Protein AF-F0X084-F1 (afdb_monomer_lite)

Foldseek 3Di:
DDAPPVDPDVVVVVVCVPPPDPDDGDDPPCCCQQPLCNLCVVVQLVVQLVVVLVVQLVVLVVVVVVVCVVDVDDPVPVSNVVSNDDDPVRSVVSSVVSNVRRDPVSSVVSNVRSCPDPPVNVVVVVVVVVVVVVD

Secondary structure (DSSP, 8-state):
-----S---HHHHHHTTSTT-PPPPPPTT-HHHH-TIIIIIHHHHHHHHHHHHHHHHHHHHHHHHHHHTTS--S-HHHHHHHHH---HHHHHHHHHHHHHTS-HHHHHHHHHHTTSS-HHHHHHHHHHHHHHTT-

Organism: NCBI:txid890382

InterPro domains:
  IPR004875 DDE superfamily endonuclease domain [PF03184] (16-111)

pLDDT: mean 81.58, std 15.77, range [34.12, 98.19]

Structure (mmCIF, N/CA/C/O backbone):
data_AF-F0X084-F1
#
_entry.id   AF-F0X084-F1
#
loop_
_atom_site.group_PDB
_atom_site.id
_atom_site.type_symbol
_atom_site.label_atom_id
_atom_site.label_alt_id
_atom_site.label_comp_id
_atom_site.label_asym_id
_atom_site.label_entity_id
_atom_site.label_seq_id
_atom_site.pdbx_PDB_ins_code
_atom_site.Cartn_x
_atom_site.Cartn_y
_atom_site.Cartn_z
_atom_site.occupancy
_atom_site.B_iso_or_equiv
_atom_site.auth_seq_id
_atom_site.auth_comp_id
_atom_site.auth_asym_id
_atom_site.auth_atom_id
_atom_site.pdbx_PDB_model_num
ATOM 1 N N . MET A 1 1 ? 34.713 -1.736 4.339 1.00 36.69 1 MET A N 1
ATOM 2 C CA . MET A 1 1 ? 33.520 -1.371 3.546 1.00 36.69 1 MET A CA 1
ATOM 3 C C . MET A 1 1 ? 32.312 -2.003 4.215 1.00 36.69 1 MET A C 1
ATOM 5 O O . MET A 1 1 ? 32.142 -3.211 4.134 1.00 36.69 1 MET A O 1
ATOM 9 N N . SER A 1 2 ? 31.582 -1.210 5.000 1.00 34.12 2 SER A N 1
ATOM 10 C CA . SER A 1 2 ? 30.441 -1.674 5.794 1.00 34.12 2 SER A CA 1
ATOM 11 C C . SER A 1 2 ? 29.237 -1.880 4.874 1.00 34.12 2 SER A C 1
ATOM 13 O O . SER A 1 2 ? 28.856 -0.965 4.147 1.00 34.12 2 SER A O 1
ATOM 15 N N . CYS A 1 3 ? 28.694 -3.095 4.854 1.00 41.59 3 CYS A N 1
ATOM 16 C CA . CYS A 1 3 ? 27.500 -3.433 4.092 1.00 41.59 3 CYS A CA 1
ATOM 17 C C . CYS A 1 3 ? 26.277 -2.802 4.760 1.00 41.59 3 CYS A C 1
ATOM 19 O O . CYS A 1 3 ? 25.921 -3.179 5.873 1.00 41.59 3 CYS A O 1
ATOM 21 N N . CYS A 1 4 ? 25.574 -1.917 4.056 1.00 39.91 4 CYS A N 1
ATOM 22 C CA . CYS A 1 4 ? 24.200 -1.559 4.398 1.00 39.91 4 CYS A CA 1
ATOM 23 C C . CYS A 1 4 ? 23.250 -2.686 3.959 1.00 39.91 4 CYS A C 1
ATOM 25 O O . CYS A 1 4 ? 22.431 -2.519 3.066 1.00 39.91 4 CYS A O 1
ATOM 27 N N . CYS A 1 5 ? 23.369 -3.857 4.582 1.00 45.59 5 CYS A N 1
ATOM 28 C CA . CYS A 1 5 ? 22.199 -4.687 4.832 1.00 45.59 5 CYS A CA 1
ATOM 29 C C . CYS A 1 5 ? 21.765 -4.316 6.245 1.00 45.59 5 CYS A C 1
ATOM 31 O O . CYS A 1 5 ? 22.533 -4.512 7.183 1.00 45.59 5 CYS A O 1
ATOM 33 N N . TRP A 1 6 ? 20.552 -3.798 6.423 1.00 39.62 6 TRP A N 1
ATOM 34 C CA . TRP A 1 6 ? 19.964 -3.512 7.741 1.00 39.62 6 TRP A CA 1
ATOM 35 C C . TRP A 1 6 ? 19.712 -4.770 8.591 1.00 39.62 6 TRP A C 1
ATOM 37 O O . TRP A 1 6 ? 18.910 -4.771 9.516 1.00 39.62 6 TRP A O 1
ATOM 47 N N . THR A 1 7 ? 20.413 -5.861 8.305 1.00 45.78 7 THR A N 1
ATOM 48 C CA . THR A 1 7 ? 20.391 -7.078 9.088 1.00 45.78 7 THR A CA 1
ATOM 49 C C . THR A 1 7 ? 21.827 -7.527 9.304 1.00 45.78 7 THR A C 1
ATOM 51 O O . THR A 1 7 ? 22.457 -8.096 8.416 1.00 45.78 7 THR A O 1
ATOM 54 N N . THR A 1 8 ? 22.320 -7.368 10.527 1.00 46.91 8 THR A N 1
ATOM 55 C CA . THR A 1 8 ? 23.464 -8.121 11.067 1.00 46.91 8 THR A CA 1
ATOM 56 C C . THR A 1 8 ? 23.169 -9.626 11.188 1.00 46.91 8 THR A C 1
ATOM 58 O O . THR A 1 8 ? 23.980 -10.369 11.731 1.00 46.91 8 THR A O 1
ATOM 61 N N . SER A 1 9 ? 22.018 -10.093 10.681 1.00 57.09 9 SER A N 1
ATOM 62 C CA . SER A 1 9 ? 21.578 -11.484 10.727 1.00 57.09 9 SER A CA 1
ATOM 63 C C . SER A 1 9 ? 22.445 -12.368 9.820 1.00 57.09 9 SER A C 1
ATOM 65 O O . SER A 1 9 ? 22.393 -12.226 8.592 1.00 57.09 9 SER A O 1
ATOM 67 N N . PRO A 1 10 ? 23.188 -13.338 10.386 1.00 61.81 10 PRO A N 1
ATOM 68 C CA . PRO A 1 10 ? 23.987 -14.293 9.617 1.00 61.81 10 PRO A CA 1
ATOM 69 C C . PRO A 1 10 ? 23.151 -15.094 8.608 1.00 61.81 10 PRO A C 1
ATOM 71 O O . PRO A 1 10 ? 23.662 -15.526 7.577 1.00 61.81 10 PRO A O 1
ATOM 74 N N . LEU A 1 11 ? 21.850 -15.258 8.874 1.00 56.34 11 LEU A N 1
ATOM 75 C CA . LEU A 1 11 ? 20.926 -16.028 8.042 1.00 56.34 11 LEU A CA 1
ATOM 76 C C . LEU A 1 11 ? 20.684 -15.386 6.668 1.00 56.34 11 LEU A C 1
ATOM 78 O O . LEU A 1 11 ? 20.621 -16.095 5.666 1.00 56.34 11 LEU A O 1
ATOM 82 N N . ILE A 1 12 ? 20.618 -14.053 6.589 1.00 58.53 12 ILE A N 1
ATOM 83 C CA . ILE A 1 12 ? 20.441 -13.341 5.311 1.00 58.53 12 ILE A CA 1
ATOM 84 C C . ILE A 1 12 ? 21.732 -13.388 4.484 1.00 58.53 12 ILE A C 1
ATOM 86 O O . ILE A 1 12 ? 21.688 -13.604 3.274 1.00 58.53 12 ILE A O 1
ATOM 90 N N . ALA A 1 13 ? 22.895 -13.306 5.138 1.00 57.44 13 ALA A N 1
ATOM 91 C CA . ALA A 1 13 ? 24.187 -13.493 4.477 1.00 57.44 13 ALA A CA 1
ATOM 92 C C . ALA A 1 13 ? 24.368 -14.919 3.912 1.00 57.44 13 ALA A C 1
ATOM 94 O O . ALA A 1 13 ? 24.993 -15.091 2.863 1.00 57.44 13 ALA A O 1
ATOM 95 N N . LEU A 1 14 ? 23.805 -15.936 4.577 1.00 59.84 14 LEU A N 1
ATOM 96 C CA . LEU A 1 14 ? 23.766 -17.319 4.089 1.00 59.84 14 LEU A CA 1
ATOM 97 C C . LEU A 1 14 ? 22.819 -17.496 2.891 1.00 59.84 14 LEU A C 1
ATOM 99 O O . LEU A 1 14 ? 23.180 -18.196 1.945 1.00 59.84 14 LEU A O 1
ATOM 103 N N . LEU A 1 15 ? 21.658 -16.832 2.881 1.00 58.28 15 LEU A N 1
ATOM 104 C CA . LEU A 1 15 ? 20.718 -16.869 1.750 1.00 58.28 15 LEU A CA 1
ATOM 105 C C . LEU A 1 15 ? 21.322 -16.275 0.469 1.00 58.28 15 LEU A C 1
ATOM 107 O O . LEU A 1 15 ? 21.176 -16.868 -0.599 1.00 58.28 15 LEU A O 1
ATOM 111 N N . CYS A 1 16 ? 22.096 -15.189 0.573 1.00 58.00 16 CYS A N 1
ATOM 112 C CA . CYS A 1 16 ? 22.840 -14.625 -0.564 1.00 58.00 16 CYS A CA 1
ATOM 113 C C . CYS A 1 16 ? 23.924 -15.563 -1.133 1.00 58.00 16 CYS A C 1
ATOM 115 O O . CYS A 1 16 ? 24.443 -15.312 -2.217 1.00 58.00 16 CYS A O 1
ATOM 117 N N . ARG A 1 17 ? 24.290 -16.634 -0.414 1.00 58.03 17 ARG A N 1
ATOM 118 C CA . ARG A 1 17 ? 25.311 -17.619 -0.813 1.00 58.03 17 ARG A CA 1
ATOM 119 C C . ARG A 1 17 ? 24.734 -18.860 -1.502 1.00 58.03 17 ARG A C 1
ATOM 121 O O . ARG A 1 17 ? 25.508 -19.716 -1.936 1.00 58.03 17 ARG A O 1
ATOM 128 N N . SER A 1 18 ? 23.409 -18.979 -1.601 1.00 58.19 18 SER A N 1
ATOM 129 C CA . SER A 1 18 ? 22.755 -20.070 -2.328 1.00 58.19 18 SER A CA 1
ATOM 130 C C . SER A 1 18 ? 22.921 -19.873 -3.841 1.00 58.19 18 SER A C 1
ATOM 132 O O . SER A 1 18 ? 22.655 -18.794 -4.362 1.00 58.19 18 SER A O 1
ATOM 134 N N . ARG A 1 19 ? 23.383 -20.904 -4.565 1.00 59.72 19 ARG A N 1
ATOM 135 C CA . ARG A 1 19 ? 23.890 -20.804 -5.956 1.00 59.72 19 ARG A CA 1
ATOM 136 C C . ARG A 1 19 ? 22.867 -20.386 -7.023 1.00 59.72 19 ARG A C 1
ATOM 138 O O . ARG A 1 19 ? 23.265 -20.182 -8.166 1.00 59.72 19 ARG A O 1
ATOM 145 N N . THR A 1 20 ? 21.586 -20.262 -6.690 1.00 67.56 20 THR A N 1
ATOM 146 C CA . THR A 1 20 ? 20.521 -20.083 -7.690 1.00 67.56 20 THR A CA 1
ATOM 147 C C . THR A 1 20 ? 20.061 -18.630 -7.852 1.00 67.56 20 THR A C 1
ATOM 149 O O . THR A 1 20 ? 19.608 -18.269 -8.935 1.00 67.56 20 THR A O 1
ATOM 152 N N . LEU A 1 21 ? 20.202 -17.771 -6.831 1.00 65.25 21 LEU A N 1
ATOM 153 C CA . LEU A 1 21 ? 19.805 -16.357 -6.905 1.00 65.25 21 LEU A CA 1
ATOM 154 C C . LEU A 1 21 ? 21.017 -15.425 -6.812 1.00 65.25 21 LEU A C 1
ATOM 156 O O . LEU A 1 21 ? 21.807 -15.498 -5.875 1.00 65.25 21 LEU A O 1
ATOM 160 N N . ARG A 1 22 ? 21.129 -14.496 -7.768 1.00 71.75 22 ARG A N 1
ATOM 161 C CA . ARG A 1 22 ? 22.080 -13.381 -7.694 1.00 71.75 22 ARG A CA 1
ATOM 162 C C . ARG A 1 22 ? 21.471 -12.252 -6.867 1.00 71.75 22 ARG A C 1
ATOM 164 O O . ARG A 1 22 ? 20.463 -11.678 -7.264 1.00 71.75 22 ARG A O 1
ATOM 171 N N . CYS A 1 23 ? 22.099 -11.927 -5.741 1.00 69.69 23 CYS A N 1
ATOM 172 C CA . CYS A 1 23 ? 21.759 -10.757 -4.940 1.00 69.69 23 CYS A CA 1
ATOM 173 C C . CYS A 1 23 ? 22.731 -9.618 -5.265 1.00 69.69 23 CYS A C 1
ATOM 175 O O . CYS A 1 23 ? 23.934 -9.757 -5.053 1.00 69.69 23 CYS A O 1
ATOM 177 N N . ASN A 1 24 ? 22.208 -8.490 -5.746 1.00 75.38 24 ASN A N 1
ATOM 178 C CA . ASN A 1 24 ? 22.991 -7.277 -5.972 1.00 75.38 24 ASN A CA 1
ATOM 179 C C . ASN A 1 24 ? 22.747 -6.300 -4.820 1.00 75.38 24 ASN A C 1
ATOM 181 O O . ASN A 1 24 ? 21.624 -5.845 -4.610 1.00 75.38 24 ASN A O 1
ATOM 185 N N . CYS A 1 25 ? 23.795 -5.979 -4.066 1.00 78.19 25 CYS A N 1
ATOM 186 C CA . CYS A 1 25 ? 23.709 -4.990 -2.997 1.00 78.19 25 CYS A CA 1
ATOM 187 C C . CYS A 1 25 ? 23.722 -3.574 -3.586 1.00 78.19 25 CYS A C 1
ATOM 189 O O . CYS A 1 25 ? 24.572 -3.255 -4.416 1.00 78.19 25 CYS A O 1
ATOM 191 N N . CYS A 1 26 ? 22.819 -2.710 -3.120 1.00 78.56 26 CYS A N 1
ATOM 192 C CA . CYS A 1 26 ? 22.873 -1.287 -3.447 1.00 78.56 26 CYS A CA 1
ATOM 193 C C . CYS A 1 26 ? 24.037 -0.616 -2.691 1.00 78.56 26 CYS A C 1
ATOM 195 O O . CYS A 1 26 ? 24.305 -0.977 -1.538 1.00 78.56 26 CYS A O 1
ATOM 197 N N . PRO A 1 27 ? 24.718 0.374 -3.292 1.00 84.56 27 PRO A N 1
ATOM 198 C CA . PRO A 1 27 ? 25.631 1.243 -2.560 1.00 84.56 27 PRO A CA 1
ATOM 199 C C . PRO A 1 27 ? 24.934 1.926 -1.366 1.00 84.56 27 PRO A C 1
ATOM 201 O O . PRO A 1 27 ? 23.716 2.140 -1.391 1.00 84.56 27 PRO A O 1
ATOM 204 N N . PRO A 1 28 ? 25.675 2.310 -0.315 1.00 82.12 28 PRO A N 1
ATOM 205 C CA . PRO A 1 28 ? 25.094 3.017 0.825 1.00 82.12 28 PRO A CA 1
ATOM 206 C C . PRO A 1 28 ? 24.364 4.293 0.377 1.00 82.12 28 PRO A C 1
ATOM 208 O O . PRO A 1 28 ? 24.828 4.990 -0.522 1.00 82.12 28 PRO A O 1
ATOM 211 N N . ASN A 1 29 ? 23.232 4.601 1.019 1.00 84.12 29 ASN A N 1
ATOM 212 C CA . ASN A 1 29 ? 22.405 5.794 0.771 1.00 84.12 29 ASN A CA 1
ATOM 213 C C . ASN A 1 29 ? 21.827 5.930 -0.653 1.00 84.12 29 ASN A C 1
ATOM 215 O O . ASN A 1 29 ? 21.409 7.017 -1.036 1.00 84.12 29 ASN A O 1
ATOM 219 N N . THR A 1 30 ? 21.773 4.847 -1.434 1.00 86.12 30 THR A N 1
ATOM 220 C CA . THR A 1 30 ? 21.189 4.859 -2.794 1.00 86.12 30 THR A CA 1
ATOM 221 C C . THR A 1 30 ? 19.852 4.130 -2.896 1.00 86.12 30 THR A C 1
ATOM 223 O O . THR A 1 30 ? 19.253 4.088 -3.966 1.00 86.12 30 THR A O 1
ATOM 226 N N . THR A 1 31 ? 19.368 3.574 -1.784 1.00 84.12 31 THR A N 1
ATOM 227 C CA . THR A 1 31 ? 18.164 2.741 -1.703 1.00 84.12 31 THR A CA 1
ATOM 228 C C . THR A 1 31 ? 16.947 3.414 -2.339 1.00 84.12 31 THR A C 1
ATOM 230 O O . THR A 1 31 ? 16.357 2.849 -3.250 1.00 84.12 31 THR A O 1
ATOM 233 N N . SER A 1 32 ? 16.656 4.662 -1.963 1.00 83.06 32 SER A N 1
ATOM 234 C CA . SER A 1 32 ? 15.512 5.419 -2.488 1.00 83.06 32 SER A CA 1
ATOM 235 C C . SER A 1 32 ? 15.570 5.688 -3.993 1.00 83.06 32 SER A C 1
ATOM 237 O O . SER A 1 32 ? 14.537 5.928 -4.607 1.00 83.06 32 SER A O 1
ATOM 239 N N . PHE A 1 33 ? 16.765 5.665 -4.586 1.00 85.00 33 PHE A N 1
ATOM 240 C CA . PHE A 1 33 ? 16.970 5.903 -6.012 1.00 85.00 33 PHE A CA 1
ATOM 241 C C . PHE A 1 33 ? 16.974 4.600 -6.820 1.00 85.00 33 PHE A C 1
ATOM 243 O O . PHE A 1 33 ? 16.417 4.541 -7.912 1.00 85.00 33 PHE A O 1
ATOM 250 N N . LEU A 1 34 ? 17.609 3.550 -6.291 1.00 88.50 34 LEU A N 1
ATOM 251 C CA . LEU A 1 34 ? 17.810 2.295 -7.014 1.00 88.50 34 LEU A CA 1
ATOM 252 C C . LEU A 1 34 ? 16.725 1.255 -6.743 1.00 88.50 34 LEU A C 1
ATOM 254 O O . LEU A 1 34 ? 16.515 0.390 -7.586 1.00 88.50 34 LEU A O 1
ATOM 258 N N . GLN A 1 35 ? 16.031 1.285 -5.603 1.00 90.00 35 GLN A N 1
ATOM 259 C CA . GLN A 1 35 ? 15.039 0.261 -5.283 1.00 90.00 35 GLN A CA 1
ATOM 260 C C . GLN A 1 35 ? 13.672 0.596 -5.894 1.00 90.00 35 GLN A C 1
ATOM 262 O O . GLN A 1 35 ? 13.046 1.577 -5.496 1.00 90.00 35 GLN A O 1
ATOM 267 N N . PRO A 1 36 ? 13.131 -0.252 -6.793 1.00 91.50 36 PRO A N 1
ATOM 268 C CA . PRO A 1 36 ? 11.802 -0.042 -7.379 1.00 91.50 36 PRO A CA 1
ATOM 269 C C . PRO A 1 36 ? 10.699 0.021 -6.322 1.00 91.50 36 PRO A C 1
ATOM 271 O O . PRO A 1 36 ? 9.678 0.679 -6.505 1.00 91.50 36 PRO A O 1
ATOM 274 N N . GLN A 1 37 ? 10.917 -0.661 -5.194 1.00 93.50 37 GLN A N 1
ATOM 275 C CA . GLN A 1 37 ? 9.998 -0.661 -4.069 1.00 93.50 37 GLN A CA 1
ATOM 276 C C . GLN A 1 37 ? 9.818 0.753 -3.474 1.00 93.50 37 GLN A C 1
ATOM 278 O O . GLN A 1 37 ? 8.685 1.151 -3.188 1.00 93.50 37 GLN A O 1
ATOM 283 N N . ASP A 1 38 ? 10.906 1.522 -3.369 1.00 93.56 38 ASP A N 1
ATOM 284 C CA . ASP A 1 38 ? 10.901 2.915 -2.906 1.00 93.56 38 ASP A CA 1
ATOM 285 C C . ASP A 1 38 ? 10.539 3.916 -4.016 1.00 93.56 38 ASP A C 1
ATOM 287 O O . ASP A 1 38 ? 10.078 5.015 -3.722 1.00 93.56 38 ASP A O 1
ATOM 291 N N . ALA A 1 39 ? 10.647 3.526 -5.290 1.00 92.25 39 ALA A N 1
ATOM 292 C CA . ALA A 1 39 ? 10.317 4.362 -6.451 1.00 92.25 39 ALA A CA 1
ATOM 293 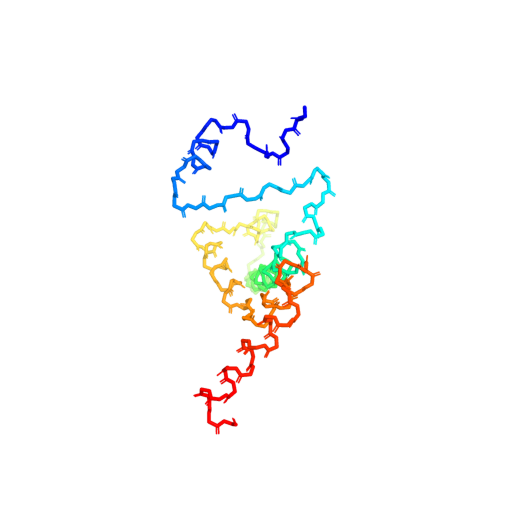C C . ALA A 1 39 ? 8.802 4.546 -6.708 1.00 92.25 39 ALA A C 1
ATOM 295 O O . ALA A 1 39 ? 8.411 5.022 -7.774 1.00 92.25 39 ALA A O 1
ATOM 296 N N . GLY A 1 40 ? 7.938 4.155 -5.764 1.00 93.12 40 GLY A N 1
ATOM 297 C CA . GLY A 1 40 ? 6.492 4.411 -5.822 1.00 93.12 40 GLY A CA 1
ATOM 298 C C . GLY A 1 40 ? 5.597 3.228 -5.446 1.00 93.12 40 GLY A C 1
ATOM 299 O O . GLY A 1 40 ? 4.437 3.442 -5.093 1.00 93.12 40 GLY A O 1
ATOM 300 N N . ILE A 1 41 ? 6.114 1.993 -5.429 1.00 95.81 41 ILE A N 1
ATOM 301 C CA . ILE A 1 41 ? 5.324 0.802 -5.059 1.00 95.81 41 ILE A CA 1
ATOM 302 C C . ILE A 1 41 ? 4.850 0.896 -3.600 1.00 95.81 41 ILE A C 1
ATOM 304 O O . ILE A 1 41 ? 3.651 0.778 -3.336 1.00 95.81 41 ILE A O 1
ATOM 308 N N . ILE A 1 42 ? 5.760 1.175 -2.652 1.00 95.94 42 ILE A N 1
ATOM 309 C CA . ILE A 1 42 ? 5.398 1.378 -1.235 1.00 95.94 42 ILE A CA 1
ATOM 310 C C . ILE A 1 42 ? 4.409 2.532 -1.085 1.00 95.94 42 ILE A C 1
ATOM 312 O O . ILE A 1 42 ? 3.475 2.438 -0.291 1.00 95.94 42 ILE A O 1
ATOM 316 N N . GLN A 1 43 ? 4.608 3.624 -1.825 1.00 95.75 43 GLN A N 1
ATOM 317 C CA . GLN A 1 43 ? 3.734 4.790 -1.751 1.00 95.75 43 GLN A CA 1
ATOM 318 C C . GLN A 1 43 ? 2.310 4.448 -2.208 1.00 95.75 43 GLN A C 1
ATOM 320 O O . GLN A 1 43 ? 1.356 4.782 -1.506 1.00 95.75 43 GLN A O 1
ATOM 325 N N . SER A 1 44 ? 2.167 3.754 -3.342 1.00 96.75 44 SER A N 1
ATOM 326 C CA . SER A 1 44 ? 0.872 3.310 -3.873 1.00 96.75 44 SER A CA 1
ATOM 327 C C . SER A 1 44 ? 0.140 2.423 -2.867 1.00 96.75 44 SER A C 1
ATOM 329 O O . SER A 1 44 ? -1.019 2.675 -2.538 1.00 96.75 44 SER A O 1
ATOM 331 N N . PHE A 1 45 ? 0.846 1.434 -2.315 1.00 97.88 45 PHE A N 1
ATOM 332 C CA . PHE A 1 45 ? 0.319 0.542 -1.287 1.00 97.88 45 PHE A CA 1
ATOM 333 C C . PHE A 1 45 ? -0.141 1.310 -0.036 1.00 97.88 45 PHE A C 1
ATOM 335 O O . PHE A 1 45 ? -1.287 1.179 0.397 1.00 97.88 45 PHE A O 1
ATOM 342 N N . LYS A 1 46 ? 0.732 2.157 0.532 1.00 96.62 46 LYS A N 1
ATOM 343 C CA . LYS A 1 46 ? 0.433 2.933 1.747 1.00 96.62 46 LYS A CA 1
ATOM 344 C C . LYS A 1 46 ? -0.735 3.891 1.540 1.00 96.62 46 LYS A C 1
ATOM 346 O O . LYS A 1 46 ? -1.548 4.045 2.443 1.00 96.62 46 LYS A O 1
ATOM 351 N N . SER A 1 47 ? -0.850 4.501 0.360 1.00 97.50 47 SER A N 1
ATOM 352 C CA . SER A 1 47 ? -1.958 5.406 0.042 1.00 97.50 47 SER A CA 1
ATOM 353 C C . SER A 1 47 ? -3.310 4.698 0.142 1.00 97.50 47 SER A C 1
ATOM 355 O O . SER A 1 47 ? -4.211 5.187 0.824 1.00 97.50 47 SER A O 1
ATOM 357 N N . LYS A 1 48 ? -3.446 3.515 -0.470 1.00 97.69 48 LYS A N 1
ATOM 358 C CA . LYS A 1 48 ? -4.685 2.735 -0.385 1.00 97.69 48 LYS A CA 1
ATOM 359 C C . LYS A 1 48 ? -4.949 2.229 1.035 1.00 97.69 48 LYS A C 1
ATOM 361 O O . LYS A 1 48 ? -6.094 2.270 1.485 1.00 97.69 48 LYS A O 1
ATOM 366 N N . LEU A 1 49 ? -3.912 1.799 1.751 1.00 97.50 49 LEU A N 1
ATOM 367 C CA . LEU A 1 49 ? -4.041 1.343 3.135 1.00 97.50 49 LEU A CA 1
ATOM 368 C C . LEU A 1 49 ? -4.560 2.456 4.063 1.00 97.50 49 LEU A C 1
ATOM 370 O O . LEU A 1 49 ? -5.494 2.224 4.831 1.00 97.50 49 LEU A O 1
ATOM 374 N N . GLU A 1 50 ? -4.031 3.676 3.945 1.00 96.88 50 GLU A N 1
ATOM 375 C CA . GLU A 1 50 ? -4.531 4.826 4.711 1.00 96.88 50 GLU A C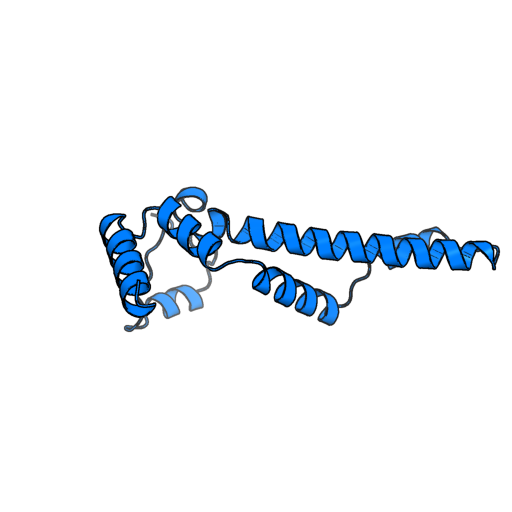A 1
ATOM 376 C C . GLU A 1 50 ? -5.978 5.173 4.341 1.00 96.88 50 GLU A C 1
ATOM 378 O O . GLU A 1 50 ? -6.794 5.404 5.229 1.00 96.88 50 GLU A O 1
ATOM 383 N N . GLN A 1 51 ? -6.359 5.110 3.059 1.00 97.50 51 GLN A N 1
ATOM 384 C CA . GLN A 1 51 ? -7.759 5.311 2.659 1.00 97.50 51 GLN A CA 1
ATOM 385 C C . GLN A 1 51 ? -8.710 4.293 3.307 1.00 97.50 51 GLN A C 1
ATOM 387 O O . GLN A 1 51 ? -9.815 4.656 3.718 1.00 97.50 51 GLN A O 1
ATOM 392 N N . LEU A 1 52 ? -8.311 3.018 3.387 1.00 97.06 52 LEU A N 1
ATOM 393 C CA . LEU A 1 52 ? -9.104 1.969 4.037 1.00 97.06 52 LEU A CA 1
ATOM 394 C C . LEU A 1 52 ? -9.268 2.239 5.529 1.00 97.06 52 LEU A C 1
ATOM 396 O O . LEU A 1 52 ? -10.389 2.214 6.042 1.00 97.06 52 LEU A O 1
ATOM 400 N N . LYS A 1 53 ? -8.166 2.582 6.195 1.00 95.62 53 LYS A N 1
ATOM 401 C CA . LYS A 1 53 ? -8.150 2.941 7.610 1.00 95.62 53 LYS A CA 1
ATOM 402 C C . LYS A 1 53 ? -9.030 4.158 7.901 1.00 95.62 53 LYS A C 1
ATOM 404 O O . LYS A 1 53 ? -9.860 4.098 8.804 1.00 95.62 53 LYS A O 1
ATOM 409 N N . THR A 1 54 ? -8.904 5.239 7.130 1.00 96.12 54 THR A N 1
ATOM 410 C CA . THR A 1 54 ? -9.729 6.443 7.301 1.00 96.12 54 THR A CA 1
ATOM 411 C C . THR A 1 54 ? -11.209 6.131 7.111 1.00 96.12 54 THR A C 1
ATOM 413 O O . THR A 1 54 ? -12.018 6.520 7.950 1.00 96.12 54 THR A O 1
ATOM 416 N N . ARG A 1 55 ? -11.576 5.384 6.060 1.00 96.38 55 ARG A N 1
ATOM 417 C CA . ARG A 1 55 ? -12.974 4.992 5.817 1.00 96.38 55 ARG A CA 1
ATOM 418 C C . ARG A 1 55 ? -13.545 4.188 6.984 1.00 96.38 55 ARG A C 1
ATOM 420 O O . ARG A 1 55 ? -14.677 4.426 7.390 1.00 96.38 55 ARG A O 1
ATOM 427 N N . TYR A 1 56 ? -12.758 3.267 7.530 1.00 95.44 56 TYR A N 1
ATOM 428 C CA . TYR A 1 56 ? -13.153 2.465 8.681 1.00 95.44 56 TYR A CA 1
ATOM 429 C C . TYR A 1 56 ? -13.386 3.304 9.942 1.00 95.44 56 TYR A C 1
ATOM 431 O O . TYR A 1 56 ? -14.421 3.153 10.588 1.00 95.44 56 TYR A O 1
ATOM 439 N N . ILE A 1 57 ? -12.456 4.208 10.270 1.00 94.19 57 ILE A N 1
ATOM 440 C CA . ILE A 1 57 ? -12.570 5.087 11.444 1.00 94.19 57 ILE A CA 1
ATOM 441 C C . ILE A 1 57 ? -13.806 5.982 11.323 1.00 94.19 57 ILE A C 1
ATOM 443 O O . ILE A 1 57 ? -14.582 6.075 12.269 1.00 94.19 57 ILE A O 1
ATOM 447 N N . VAL A 1 58 ? -14.021 6.593 10.152 1.00 94.88 58 VAL A N 1
ATOM 448 C CA . VAL A 1 58 ? -15.203 7.429 9.888 1.00 94.88 58 VAL A CA 1
ATOM 449 C C . VAL A 1 58 ? -16.493 6.615 10.011 1.00 94.88 58 VAL A C 1
ATOM 451 O O . VAL A 1 58 ? -17.444 7.078 10.632 1.00 94.88 58 VAL A O 1
ATOM 454 N N . GLY A 1 59 ? -16.521 5.387 9.480 1.00 93.75 59 GLY A N 1
ATOM 455 C CA . GLY A 1 59 ? -17.671 4.490 9.611 1.00 93.75 59 GLY A CA 1
ATOM 456 C C . GLY A 1 59 ? -18.008 4.184 11.072 1.00 93.75 59 GLY A C 1
ATOM 457 O O . GLY A 1 59 ? -19.140 4.394 11.497 1.00 93.75 59 GLY A O 1
ATOM 458 N N . LYS A 1 60 ? -17.008 3.789 11.868 1.00 92.00 60 LYS A N 1
ATOM 459 C CA . LYS A 1 60 ? -17.196 3.557 13.306 1.00 92.00 60 LYS A CA 1
ATOM 460 C C . LYS A 1 60 ? -17.627 4.809 14.064 1.00 92.00 60 LYS A C 1
ATOM 462 O O . LYS A 1 60 ? -18.431 4.715 14.984 1.00 92.00 60 LYS A O 1
ATOM 467 N N . PHE A 1 61 ? -17.083 5.969 13.706 1.00 90.62 61 PHE A N 1
ATOM 468 C CA . PHE A 1 61 ? -17.455 7.229 14.338 1.00 90.62 61 PHE A CA 1
ATOM 469 C C . PHE A 1 61 ? -18.931 7.563 14.098 1.00 90.62 61 PHE A C 1
ATOM 471 O O . PHE A 1 61 ? -19.629 7.913 15.045 1.00 90.62 61 PHE A O 1
ATOM 478 N N . ASN A 1 62 ? -19.428 7.369 12.873 1.00 90.75 62 ASN A N 1
ATOM 479 C CA . ASN A 1 62 ? -20.850 7.542 12.567 1.00 90.75 62 ASN A CA 1
ATOM 480 C C . ASN A 1 62 ? -21.727 6.583 13.393 1.00 90.75 62 ASN A C 1
ATOM 482 O O . ASN A 1 62 ? -22.680 7.029 14.021 1.00 90.75 62 ASN A O 1
ATOM 486 N N . GLU A 1 63 ? -21.351 5.301 13.496 1.00 88.12 63 GLU A N 1
ATOM 487 C CA . GLU A 1 63 ? -22.077 4.328 14.332 1.00 88.12 63 GLU A CA 1
ATOM 488 C C . GLU A 1 63 ? -22.121 4.718 15.821 1.00 88.12 63 GLU A C 1
ATOM 490 O O . GLU A 1 63 ? -23.082 4.392 16.521 1.00 88.12 63 GLU A O 1
ATOM 495 N N . LEU A 1 64 ? -21.073 5.370 16.337 1.00 86.44 64 LEU A N 1
ATOM 496 C CA . LEU A 1 64 ? -21.058 5.879 17.710 1.00 86.44 64 LEU A CA 1
ATOM 497 C C . LEU A 1 64 ? -21.994 7.077 17.880 1.00 86.44 64 LEU A C 1
ATOM 499 O O . LEU A 1 64 ? -22.705 7.135 18.882 1.00 86.44 64 LEU A O 1
ATOM 503 N N . LEU A 1 65 ? -22.006 8.009 16.922 1.00 85.19 65 LEU A N 1
ATOM 504 C CA . LEU A 1 65 ? -22.907 9.163 16.950 1.00 85.19 65 LEU A CA 1
ATOM 505 C C . LEU A 1 65 ? -24.376 8.730 16.946 1.00 85.19 65 LEU A C 1
ATOM 507 O O . LEU A 1 65 ? -25.152 9.234 17.757 1.00 85.19 65 LEU A O 1
ATOM 511 N N . ASP A 1 66 ? -24.729 7.756 16.104 1.00 85.25 66 ASP A N 1
ATOM 512 C CA . ASP A 1 66 ? -26.090 7.219 16.026 1.00 85.25 66 ASP A CA 1
ATOM 513 C C . ASP A 1 66 ? -26.536 6.618 17.372 1.00 85.25 66 ASP A C 1
ATOM 515 O O . ASP A 1 66 ? -27.645 6.866 17.836 1.00 85.25 66 ASP A O 1
ATOM 519 N N . LYS A 1 67 ? -25.644 5.892 18.062 1.00 81.31 67 LYS A N 1
ATOM 520 C CA . LYS A 1 67 ? -25.924 5.295 19.383 1.00 81.31 67 LYS A CA 1
ATOM 521 C C . LYS A 1 67 ? -25.972 6.323 20.515 1.00 81.31 67 LYS A C 1
ATOM 523 O O . LYS A 1 67 ? -26.754 6.173 21.451 1.00 81.31 67 LYS A O 1
ATOM 528 N N . ALA A 1 68 ? -25.128 7.353 20.462 1.00 76.50 68 ALA A N 1
ATOM 529 C CA . ALA A 1 68 ? -25.083 8.409 21.474 1.00 76.50 68 ALA A CA 1
ATOM 530 C C . ALA A 1 68 ? -26.330 9.309 21.442 1.00 76.50 68 ALA A C 1
ATOM 532 O O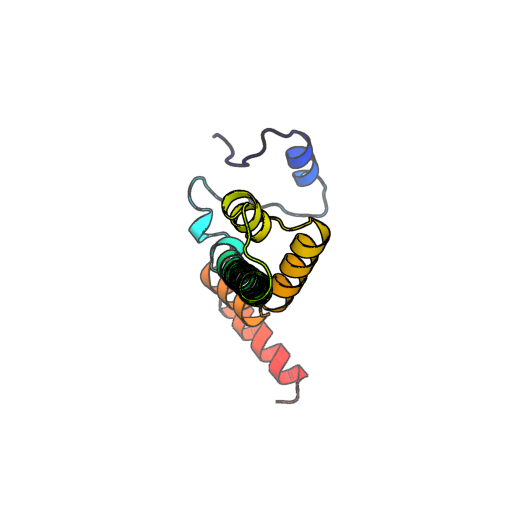 . ALA A 1 68 ? -26.704 9.865 22.472 1.00 76.50 68 ALA A O 1
ATOM 533 N N . ALA A 1 69 ? -26.994 9.426 20.288 1.00 70.06 69 ALA A N 1
ATOM 534 C CA . ALA A 1 69 ? -28.279 10.111 20.177 1.00 70.06 69 ALA A CA 1
ATOM 535 C C . ALA A 1 69 ? -29.412 9.390 20.940 1.00 70.06 69 ALA A C 1
ATOM 537 O O . ALA A 1 69 ? -30.374 10.039 21.347 1.00 70.06 69 ALA A O 1
ATOM 538 N N . GLU A 1 70 ? -29.295 8.075 21.167 1.00 66.12 70 GLU A N 1
ATOM 539 C CA . GLU A 1 70 ? -30.308 7.264 21.860 1.00 66.12 70 GLU A CA 1
ATOM 540 C C . GLU A 1 70 ? -30.041 7.089 23.364 1.00 66.12 70 GLU A C 1
ATOM 542 O O . GLU A 1 70 ? -30.979 6.943 24.148 1.00 66.12 70 GLU A O 1
ATOM 547 N N . VAL A 1 71 ? -28.774 7.104 23.791 1.00 62.03 71 VAL A N 1
ATOM 548 C CA . VAL A 1 71 ? -28.372 6.829 25.179 1.00 62.03 71 VAL A CA 1
ATOM 549 C C . VAL A 1 71 ? -27.369 7.889 25.626 1.00 62.03 71 VAL A C 1
ATOM 551 O O . VAL A 1 71 ? -26.264 7.956 25.094 1.00 62.03 71 VAL A O 1
ATOM 554 N N . GLY A 1 72 ? -27.736 8.711 26.618 1.00 60.44 72 GLY A N 1
ATOM 555 C CA . GLY A 1 72 ? -26.826 9.677 27.245 1.00 60.44 72 GLY A CA 1
ATOM 556 C C . GLY A 1 72 ? -25.591 8.957 27.788 1.00 60.44 72 GLY A C 1
ATOM 557 O O . GLY A 1 72 ? -25.697 8.176 28.730 1.00 60.44 72 GLY A O 1
ATOM 558 N N . ASN A 1 73 ? -24.444 9.139 27.131 1.00 64.25 73 ASN A N 1
ATOM 559 C CA . ASN A 1 73 ? -23.323 8.212 27.249 1.00 64.25 73 ASN A CA 1
ATOM 560 C C . ASN A 1 73 ? -22.177 8.793 28.089 1.00 64.25 73 ASN A C 1
ATOM 562 O O . ASN A 1 73 ? -21.594 9.814 27.731 1.00 64.25 73 ASN A O 1
ATOM 566 N N . GLU A 1 74 ? -21.836 8.121 29.189 1.00 61.94 74 GLU A N 1
ATOM 567 C CA . GLU A 1 74 ? -20.916 8.622 30.223 1.00 61.94 74 GLU A CA 1
ATOM 568 C C . GLU A 1 74 ? -19.442 8.228 30.011 1.00 61.94 74 GLU A C 1
ATOM 570 O O . GLU A 1 74 ? -18.622 8.430 30.901 1.00 61.94 74 GLU A O 1
ATOM 575 N N . ASN A 1 75 ? -19.056 7.683 28.849 1.00 73.69 75 ASN A N 1
ATOM 576 C CA . ASN A 1 75 ? -17.677 7.210 28.656 1.00 73.69 75 ASN A CA 1
ATOM 577 C C . ASN A 1 75 ? -17.101 7.486 27.255 1.00 73.69 75 ASN A C 1
ATOM 579 O O . ASN A 1 75 ? -16.745 6.582 26.496 1.00 73.69 75 ASN A O 1
ATOM 583 N N . VAL A 1 76 ? -17.037 8.774 26.909 1.00 74.94 76 VAL A N 1
ATOM 584 C CA . VAL A 1 76 ? -16.600 9.281 25.597 1.00 74.94 76 VAL A CA 1
ATOM 585 C C . VAL A 1 76 ? -15.141 8.920 25.283 1.00 74.94 76 VAL A C 1
ATOM 587 O O . VAL A 1 76 ? -14.835 8.550 24.151 1.00 74.94 76 VAL A O 1
ATOM 590 N N . GLU A 1 77 ? -14.239 8.963 26.267 1.00 77.50 77 GLU A N 1
ATOM 591 C CA . GLU A 1 77 ? -12.808 8.695 26.047 1.00 77.50 77 GLU A CA 1
ATOM 592 C C . GLU A 1 77 ? -12.543 7.249 25.603 1.00 77.50 77 GLU A C 1
ATOM 594 O O . GLU A 1 77 ? -11.879 7.025 24.590 1.00 77.50 77 GLU A O 1
ATOM 599 N N . THR A 1 78 ? -13.132 6.262 26.288 1.00 79.81 78 THR A N 1
ATOM 600 C CA . THR A 1 78 ? -12.992 4.840 25.922 1.00 79.81 78 THR A CA 1
ATOM 601 C C . THR A 1 78 ? -13.563 4.549 24.531 1.00 79.81 78 THR A C 1
ATOM 603 O O . THR A 1 78 ? -13.042 3.713 23.790 1.00 79.81 78 THR A O 1
ATOM 606 N N . GLN A 1 79 ? -14.624 5.255 24.136 1.00 79.31 79 GLN A N 1
ATOM 607 C CA . GLN A 1 79 ? -15.214 5.105 22.807 1.00 79.31 79 GLN A CA 1
ATOM 608 C C . GLN A 1 79 ? -14.316 5.667 21.710 1.00 79.31 79 GLN A C 1
ATOM 610 O O . GLN A 1 79 ? -14.152 5.011 20.681 1.00 79.31 79 GLN A O 1
ATOM 615 N N . ILE A 1 80 ? -13.689 6.823 21.943 1.00 81.81 80 ILE A N 1
ATOM 616 C CA . ILE A 1 80 ? -12.720 7.412 21.012 1.00 81.81 80 ILE A CA 1
ATOM 617 C C . ILE A 1 80 ? -11.524 6.473 20.818 1.00 81.81 80 ILE A C 1
ATOM 619 O O . ILE A 1 80 ? -11.102 6.254 19.684 1.00 81.81 80 ILE A O 1
ATOM 623 N N . GLU A 1 81 ? -11.006 5.865 21.886 1.00 85.00 81 GLU A N 1
ATOM 624 C CA . GLU A 1 81 ? -9.891 4.914 21.784 1.00 85.00 81 GLU A CA 1
ATOM 625 C C . GLU A 1 81 ? -10.269 3.669 20.956 1.00 85.00 81 GLU A C 1
ATOM 627 O O . GLU A 1 81 ? -9.503 3.221 20.095 1.00 85.00 81 GLU A O 1
ATOM 632 N N . SER A 1 82 ? -11.505 3.177 21.112 1.00 85.94 82 SER A N 1
ATOM 633 C CA . SER A 1 82 ? -12.025 2.016 20.372 1.00 85.94 82 SER A CA 1
ATOM 634 C C . SER A 1 82 ? -12.130 2.215 18.848 1.00 85.94 82 SER A C 1
ATOM 636 O O . SER A 1 82 ? -12.184 1.235 18.090 1.00 85.94 82 SER A O 1
ATOM 638 N N . LEU A 1 83 ? -12.140 3.471 18.375 1.00 87.62 83 LEU A N 1
ATOM 639 C CA . LEU A 1 83 ? -12.150 3.809 16.946 1.00 87.62 83 LEU A CA 1
ATOM 640 C C . LEU A 1 83 ? -10.862 3.374 16.250 1.00 87.62 83 LEU A C 1
ATOM 642 O O . LEU A 1 83 ? -10.892 2.940 15.097 1.00 87.62 83 LEU A O 1
ATOM 646 N N . TYR A 1 84 ? -9.739 3.468 16.962 1.00 88.06 84 TYR A N 1
ATOM 647 C CA . TYR A 1 84 ? -8.414 3.141 16.442 1.00 88.06 84 TYR A CA 1
ATOM 648 C C . TYR A 1 84 ? -8.040 1.677 16.662 1.00 88.06 84 TYR A C 1
ATOM 650 O O . TYR A 1 84 ? -7.057 1.200 16.092 1.00 88.06 84 TYR A O 1
ATOM 658 N N . THR A 1 85 ? -8.829 0.938 17.445 1.00 90.69 85 THR A N 1
ATOM 659 C CA . THR A 1 85 ? -8.622 -0.494 17.640 1.00 90.69 85 THR A CA 1
ATOM 660 C C . THR A 1 85 ? -9.012 -1.266 16.376 1.00 90.69 85 THR A C 1
ATOM 662 O O . THR A 1 85 ? -10.180 -1.315 15.962 1.00 90.69 85 THR A O 1
ATOM 665 N N . VAL A 1 86 ? -8.006 -1.888 15.764 1.00 92.31 86 VAL A N 1
ATOM 666 C CA . VAL A 1 86 ? -8.123 -2.751 14.586 1.00 92.31 86 VAL A CA 1
ATOM 667 C C . VAL A 1 86 ? -7.495 -4.097 14.927 1.00 92.31 86 VAL A C 1
ATOM 669 O O . VAL A 1 86 ? -6.371 -4.151 15.424 1.00 92.31 86 VAL A O 1
ATOM 672 N N . ASP A 1 87 ? -8.220 -5.183 14.681 1.00 94.00 87 ASP A N 1
ATOM 673 C CA . ASP A 1 87 ? -7.700 -6.534 14.855 1.00 94.00 87 ASP A CA 1
ATOM 674 C C . ASP A 1 87 ? -6.711 -6.910 13.734 1.00 94.00 87 ASP A C 1
ATOM 676 O O . ASP A 1 87 ? -6.742 -6.372 12.624 1.00 94.00 87 ASP A O 1
ATOM 680 N N . VAL A 1 88 ? -5.818 -7.859 14.023 1.00 96.56 88 VAL A N 1
ATOM 681 C CA . VAL A 1 88 ? -4.763 -8.274 13.083 1.00 96.56 88 VAL A CA 1
ATOM 682 C C . VAL A 1 88 ? -5.343 -8.864 11.793 1.00 96.56 88 VAL A C 1
ATOM 684 O O . VAL A 1 88 ? -4.784 -8.628 10.724 1.00 96.56 88 VAL A O 1
ATOM 687 N N . LEU A 1 89 ? -6.467 -9.586 11.861 1.00 97.25 89 LEU A N 1
ATOM 688 C CA . LEU A 1 89 ? -7.100 -10.173 10.678 1.00 97.25 89 LEU A CA 1
ATOM 689 C C . LEU A 1 89 ? -7.583 -9.075 9.721 1.00 97.25 89 LEU A C 1
ATOM 691 O O . LEU A 1 89 ? -7.288 -9.128 8.528 1.00 97.25 89 LEU A O 1
ATOM 695 N N . ARG A 1 90 ? -8.247 -8.039 10.237 1.00 95.75 90 ARG A N 1
ATOM 696 C CA . ARG A 1 90 ? -8.661 -6.873 9.451 1.00 95.75 90 ARG A CA 1
ATOM 697 C C . ARG A 1 90 ? -7.470 -6.118 8.868 1.00 95.75 90 ARG A C 1
ATOM 699 O O . ARG A 1 90 ? -7.508 -5.742 7.700 1.00 95.75 90 ARG A O 1
ATOM 706 N N . ALA A 1 91 ? -6.394 -5.945 9.635 1.00 96.50 91 ALA A N 1
ATOM 707 C CA . ALA A 1 91 ? -5.169 -5.331 9.124 1.00 96.50 91 ALA A CA 1
ATOM 708 C C . ALA A 1 91 ? -4.555 -6.138 7.960 1.00 96.50 91 ALA A C 1
ATOM 710 O O . ALA A 1 91 ? -4.129 -5.553 6.964 1.00 96.50 91 ALA A O 1
ATOM 711 N N . MET A 1 92 ? -4.555 -7.474 8.046 1.00 98.06 92 MET A N 1
ATOM 712 C CA . MET A 1 92 ? -4.098 -8.355 6.962 1.00 98.06 92 MET A CA 1
ATOM 713 C C . MET A 1 92 ? -4.989 -8.255 5.720 1.00 98.06 92 MET A C 1
ATOM 715 O O . MET A 1 92 ? -4.471 -8.165 4.610 1.00 98.06 92 MET A O 1
ATOM 719 N N . GLN A 1 93 ? -6.311 -8.210 5.896 1.00 98.00 93 GLN A N 1
ATOM 720 C CA . GLN A 1 93 ? -7.258 -8.019 4.794 1.00 98.00 93 GLN A CA 1
ATOM 721 C C . GLN A 1 93 ? -7.041 -6.675 4.088 1.00 98.00 93 GLN A C 1
ATOM 723 O O . GLN A 1 93 ? -7.022 -6.622 2.862 1.00 98.00 93 GLN A O 1
ATOM 728 N N . TRP A 1 94 ? -6.807 -5.593 4.838 1.00 97.94 94 TRP A N 1
ATOM 729 C CA . TRP A 1 94 ? -6.475 -4.295 4.245 1.00 97.94 94 TRP A CA 1
ATOM 730 C C . TRP A 1 94 ? -5.143 -4.308 3.511 1.00 97.94 94 TRP A C 1
ATOM 732 O O . TRP A 1 94 ? -5.031 -3.674 2.468 1.00 97.94 94 TRP A O 1
ATOM 742 N N . ALA A 1 95 ? -4.137 -5.013 4.029 1.00 97.88 95 ALA A N 1
ATOM 743 C CA . ALA A 1 95 ? -2.872 -5.176 3.326 1.00 97.88 95 ALA A CA 1
ATOM 744 C C . ALA A 1 95 ? -3.070 -5.937 2.007 1.00 97.88 95 ALA A C 1
ATOM 746 O O . ALA A 1 95 ? -2.530 -5.526 0.983 1.00 97.88 95 ALA A O 1
ATOM 747 N N . GLN A 1 96 ? -3.882 -6.996 2.002 1.00 98.19 96 GLN A N 1
ATOM 748 C CA . GLN A 1 96 ? -4.229 -7.707 0.775 1.00 98.19 96 GLN A CA 1
ATOM 749 C C . GLN A 1 96 ? -4.939 -6.782 -0.225 1.00 98.19 96 GLN A C 1
ATOM 751 O O . GLN A 1 96 ? -4.471 -6.640 -1.353 1.00 98.19 96 GLN A O 1
ATOM 756 N N . GLU A 1 97 ? -6.006 -6.097 0.194 1.00 97.75 97 GLU A N 1
ATOM 757 C CA . GLU A 1 97 ? -6.751 -5.186 -0.685 1.00 97.75 97 GLU A CA 1
ATOM 758 C C . GLU A 1 97 ? -5.856 -4.044 -1.195 1.00 97.75 97 GLU A C 1
ATOM 760 O O . GLU A 1 97 ? -5.896 -3.678 -2.369 1.00 97.75 97 GLU A O 1
ATOM 765 N N . ALA A 1 98 ? -5.004 -3.482 -0.334 1.00 97.75 98 ALA A N 1
ATOM 766 C CA . ALA A 1 98 ? -4.066 -2.439 -0.724 1.00 97.75 98 ALA A CA 1
ATOM 767 C C . ALA A 1 98 ? -3.071 -2.929 -1.779 1.00 97.75 98 ALA A C 1
ATOM 769 O O . ALA A 1 98 ? -2.798 -2.209 -2.741 1.00 97.75 98 ALA A O 1
ATOM 770 N N . TRP A 1 99 ? -2.567 -4.155 -1.639 1.00 97.62 99 TRP A N 1
ATOM 771 C CA . TRP A 1 99 ? -1.679 -4.762 -2.623 1.00 97.62 99 TRP A CA 1
ATOM 772 C C . TRP A 1 99 ? -2.366 -4.984 -3.973 1.00 97.62 99 TRP A C 1
ATOM 774 O O . TRP A 1 99 ? -1.781 -4.665 -5.003 1.00 97.62 99 TRP A O 1
ATOM 784 N N . GLU A 1 100 ? -3.619 -5.439 -3.980 1.00 96.75 100 GLU A N 1
ATOM 785 C CA . GLU A 1 100 ? -4.398 -5.645 -5.211 1.00 96.75 100 GLU A CA 1
ATOM 786 C C . GLU A 1 100 ? -4.620 -4.344 -6.005 1.00 96.75 100 GLU A C 1
ATOM 788 O O . GLU A 1 100 ? -4.775 -4.381 -7.225 1.00 96.75 100 GLU A O 1
ATOM 793 N N . THR A 1 101 ? -4.570 -3.176 -5.351 1.00 94.25 101 THR A N 1
ATOM 794 C CA . THR A 1 101 ? -4.627 -1.879 -6.054 1.00 94.25 101 THR A CA 1
ATOM 795 C C . THR A 1 101 ? -3.306 -1.431 -6.672 1.00 94.25 101 THR A C 1
ATOM 797 O O . THR A 1 101 ? -3.301 -0.518 -7.502 1.00 94.25 101 THR A O 1
ATOM 800 N N . VAL A 1 102 ? -2.179 -2.042 -6.295 1.00 95.69 102 VAL A N 1
ATOM 801 C CA . VAL A 1 102 ? -0.887 -1.748 -6.917 1.00 95.69 102 VAL A CA 1
ATOM 802 C C . VAL A 1 102 ? -0.882 -2.367 -8.310 1.00 95.69 102 VAL A C 1
ATOM 804 O O . VAL A 1 102 ? -0.732 -3.573 -8.488 1.00 95.69 102 VAL A O 1
ATOM 807 N N . THR A 1 103 ? -1.056 -1.522 -9.320 1.00 93.38 103 THR A N 1
ATOM 808 C CA . THR A 1 103 ? -1.166 -1.985 -10.703 1.00 93.38 103 THR A CA 1
ATOM 809 C C . THR A 1 103 ? 0.171 -2.492 -11.247 1.00 93.38 103 THR A C 1
ATOM 811 O O . THR A 1 103 ? 1.250 -2.024 -10.869 1.00 93.38 103 THR A O 1
ATOM 814 N N . SER A 1 104 ? 0.108 -3.414 -12.209 1.00 91.88 104 SER A N 1
ATOM 815 C CA . SER A 1 104 ? 1.294 -3.886 -12.932 1.00 91.88 104 SER A CA 1
ATOM 816 C C . SER A 1 104 ? 2.022 -2.751 -13.661 1.00 91.88 104 SER A C 1
ATOM 818 O O . SER A 1 104 ? 3.248 -2.781 -13.756 1.00 91.88 104 SER A O 1
ATOM 820 N N . THR A 1 105 ? 1.298 -1.723 -14.115 1.00 91.00 105 THR A N 1
ATOM 821 C CA . THR A 1 105 ? 1.875 -0.526 -14.741 1.00 91.00 105 THR A CA 1
ATOM 822 C C . THR A 1 105 ? 2.617 0.339 -13.728 1.00 91.00 105 THR A C 1
ATOM 824 O O . THR A 1 105 ? 3.719 0.787 -14.027 1.00 91.00 105 THR A O 1
ATOM 827 N N . THR A 1 106 ? 2.095 0.519 -12.507 1.00 93.69 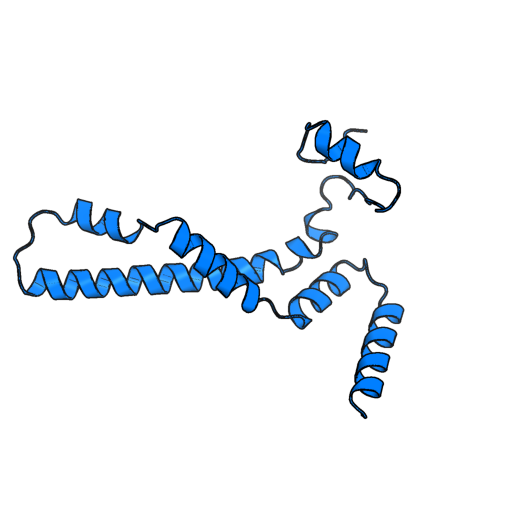106 THR A N 1
ATOM 828 C CA . THR A 1 106 ? 2.831 1.172 -11.410 1.00 93.69 106 THR A CA 1
ATOM 829 C C . THR A 1 106 ? 4.146 0.448 -11.146 1.00 93.69 106 THR A C 1
ATOM 831 O O . THR A 1 106 ? 5.194 1.087 -11.122 1.00 93.69 106 THR A O 1
ATOM 834 N N . VAL A 1 107 ? 4.112 -0.882 -11.014 1.00 92.56 107 VAL A N 1
ATOM 835 C CA . VAL A 1 107 ? 5.321 -1.688 -10.800 1.00 92.56 107 VAL A CA 1
ATOM 836 C C . VAL A 1 107 ? 6.306 -1.485 -11.952 1.00 92.56 107 VAL A C 1
ATOM 838 O O . VAL A 1 107 ? 7.448 -1.102 -11.709 1.00 92.56 107 VAL A O 1
ATOM 841 N N . ALA A 1 108 ? 5.866 -1.673 -13.198 1.00 90.19 108 ALA A N 1
ATOM 842 C CA . ALA A 1 108 ? 6.690 -1.503 -14.394 1.00 90.19 108 ALA A CA 1
ATOM 843 C C . ALA A 1 108 ? 7.339 -0.110 -14.475 1.00 90.19 108 ALA A C 1
ATOM 845 O O . ALA A 1 108 ? 8.549 -0.002 -14.678 1.00 90.19 108 ALA A O 1
ATOM 846 N N . ASN A 1 109 ? 6.564 0.948 -14.229 1.00 90.69 109 ASN A N 1
ATOM 847 C CA . ASN A 1 109 ? 7.054 2.323 -14.220 1.00 90.69 109 ASN A CA 1
ATOM 848 C C . ASN A 1 109 ? 8.109 2.548 -13.131 1.00 90.69 109 ASN A C 1
ATOM 850 O O . ASN A 1 109 ? 9.113 3.206 -13.392 1.00 90.69 109 ASN A O 1
ATOM 854 N N . CYS A 1 110 ? 7.931 1.978 -11.935 1.00 93.00 110 CYS A N 1
ATOM 855 C CA . CYS A 1 110 ? 8.926 2.057 -10.866 1.00 93.00 110 CYS A CA 1
ATOM 856 C C . CYS A 1 110 ? 10.240 1.361 -11.256 1.00 93.00 110 CYS A C 1
ATOM 858 O O . CYS A 1 110 ? 11.309 1.921 -11.032 1.00 93.00 110 CYS A O 1
ATOM 860 N N . TRP A 1 111 ? 10.182 0.181 -11.884 1.00 91.44 111 TRP A N 1
ATOM 861 C CA . TRP A 1 111 ? 11.378 -0.515 -12.385 1.00 91.44 111 TRP A CA 1
ATOM 862 C C . TRP A 1 111 ? 12.094 0.255 -13.498 1.00 91.44 111 TRP A C 1
ATOM 864 O O . TRP A 1 111 ? 13.324 0.290 -13.527 1.00 91.44 111 TRP A O 1
ATOM 874 N N . ARG A 1 112 ? 11.335 0.893 -14.394 1.00 88.38 112 ARG A N 1
ATOM 875 C CA . ARG A 1 112 ? 11.890 1.771 -15.429 1.00 88.38 112 ARG A CA 1
ATOM 876 C C . ARG A 1 112 ? 12.550 3.003 -14.813 1.00 88.38 112 ARG A C 1
ATOM 878 O O . ARG A 1 112 ? 13.650 3.380 -15.203 1.00 88.38 112 ARG A O 1
ATOM 885 N N . HIS A 1 113 ? 11.912 3.606 -13.810 1.00 89.69 113 HIS A N 1
ATOM 886 C CA . HIS A 1 113 ? 12.422 4.800 -13.141 1.00 89.69 113 HIS A CA 1
ATOM 887 C C . HIS A 1 113 ? 13.787 4.572 -12.482 1.00 89.69 113 HIS A C 1
ATOM 889 O O . HIS A 1 113 ? 14.652 5.443 -12.556 1.00 89.69 113 HIS A O 1
ATOM 895 N N . THR A 1 114 ? 14.013 3.393 -11.891 1.00 90.50 114 THR A N 1
ATOM 896 C CA . THR A 1 114 ? 15.306 3.064 -11.270 1.00 90.50 114 THR A CA 1
ATOM 897 C C . THR A 1 114 ? 16.402 2.719 -12.274 1.00 90.50 114 THR A C 1
ATOM 899 O O . THR A 1 114 ? 17.553 2.539 -11.874 1.00 90.50 114 THR A O 1
ATOM 902 N N . LYS A 1 115 ? 16.068 2.624 -13.571 1.00 86.75 115 LYS A N 1
ATOM 903 C CA . LYS A 1 115 ? 16.980 2.256 -14.667 1.00 86.75 115 LYS A CA 1
ATOM 904 C C . LYS A 1 115 ? 17.685 0.912 -14.457 1.00 86.75 115 LYS A C 1
ATOM 906 O O . LYS A 1 115 ? 18.763 0.680 -14.995 1.00 86.75 115 LYS A O 1
ATOM 911 N N . ILE A 1 116 ? 17.093 0.025 -13.652 1.00 83.56 116 ILE A N 1
ATOM 912 C CA . ILE A 1 116 ? 17.581 -1.353 -13.502 1.00 83.56 116 ILE A CA 1
ATOM 913 C C . ILE A 1 116 ? 17.263 -2.161 -14.761 1.00 83.56 116 ILE A C 1
ATOM 915 O O . ILE A 1 116 ? 18.053 -3.013 -15.165 1.00 83.56 116 ILE A O 1
ATOM 919 N N . ILE A 1 117 ? 16.096 -1.909 -15.353 1.00 79.12 117 ILE A N 1
ATOM 920 C CA . ILE A 1 117 ? 15.714 -2.453 -16.652 1.00 79.12 117 ILE A CA 1
ATOM 921 C C . ILE A 1 117 ? 16.081 -1.403 -17.693 1.00 79.12 117 ILE A C 1
ATOM 923 O O . ILE A 1 117 ? 15.682 -0.246 -17.564 1.00 79.12 117 ILE A O 1
ATOM 927 N N . ASP A 1 118 ? 16.862 -1.813 -18.685 1.00 77.50 118 ASP A N 1
ATOM 928 C CA . ASP A 1 118 ? 17.233 -0.960 -19.806 1.00 77.50 118 ASP A CA 1
ATOM 929 C C . ASP A 1 118 ? 15.995 -0.596 -20.644 1.00 77.50 118 ASP A C 1
ATOM 931 O O . ASP A 1 118 ? 15.101 -1.431 -20.830 1.00 77.50 118 ASP A O 1
ATOM 935 N N . ASP A 1 119 ? 15.930 0.646 -21.135 1.00 77.69 119 ASP A N 1
ATOM 936 C CA . ASP A 1 119 ? 14.794 1.128 -21.925 1.00 77.69 119 ASP A CA 1
ATOM 937 C C . ASP A 1 119 ? 14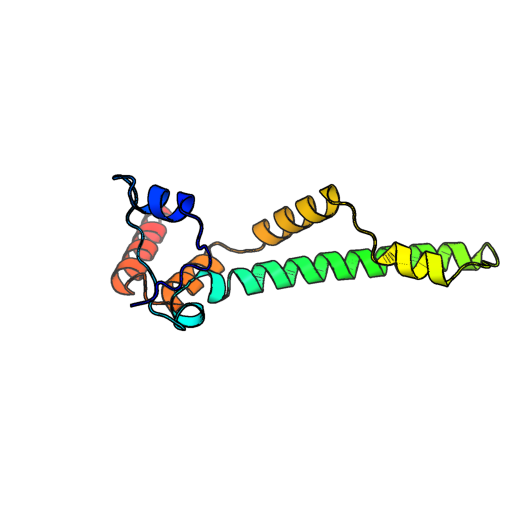.593 0.272 -23.194 1.00 77.69 119 ASP A C 1
ATOM 939 O O . ASP A 1 119 ? 13.453 -0.025 -23.543 1.00 77.69 119 ASP A O 1
ATOM 943 N N . GLU A 1 120 ? 15.658 -0.231 -23.830 1.00 76.62 120 GLU A N 1
ATOM 944 C CA . GLU A 1 120 ? 15.552 -1.095 -25.016 1.00 76.62 120 GLU A CA 1
ATOM 945 C C . GLU A 1 120 ? 14.889 -2.441 -24.686 1.00 76.62 120 GLU A C 1
ATOM 947 O O . GLU A 1 120 ? 14.058 -2.951 -25.443 1.00 76.62 120 GLU A O 1
ATOM 952 N N . VAL A 1 121 ? 15.213 -3.009 -23.520 1.00 78.88 121 VAL A N 1
ATOM 953 C CA . VAL A 1 121 ? 14.611 -4.260 -23.035 1.00 78.88 121 VAL A CA 1
ATOM 954 C C . VAL A 1 121 ? 13.132 -4.051 -22.716 1.00 78.88 121 VAL A C 1
ATOM 956 O O . VAL A 1 121 ? 12.313 -4.933 -22.978 1.00 78.88 121 VAL A O 1
ATOM 959 N N . TYR A 1 122 ? 12.775 -2.889 -22.172 1.00 76.56 122 TYR A N 1
ATOM 960 C CA . TYR A 1 122 ? 11.390 -2.554 -21.865 1.00 76.56 122 TYR A CA 1
ATOM 961 C C . TYR A 1 122 ? 10.535 -2.406 -23.131 1.00 76.56 122 TYR A C 1
ATOM 963 O O . TYR A 1 122 ? 9.483 -3.039 -23.231 1.00 76.56 122 TYR A O 1
ATOM 971 N N . GLU A 1 123 ? 11.008 -1.633 -24.114 1.00 82.00 123 GLU A N 1
ATOM 972 C CA . GLU A 1 123 ? 10.314 -1.438 -25.395 1.00 82.00 123 GLU A CA 1
ATOM 973 C C . GLU A 1 123 ? 10.141 -2.765 -26.154 1.00 82.00 123 GLU A C 1
ATOM 975 O O . GLU A 1 123 ? 9.089 -3.021 -26.747 1.00 82.00 123 GLU A O 1
ATOM 980 N N . LEU A 1 124 ? 11.126 -3.668 -26.070 1.00 81.50 124 LEU A N 1
ATOM 981 C CA . LEU A 1 124 ? 11.015 -5.019 -26.621 1.00 81.50 124 LEU A CA 1
ATOM 982 C C . LEU A 1 124 ? 9.913 -5.837 -25.932 1.00 81.50 124 LEU A C 1
ATOM 984 O O . LEU A 1 124 ? 9.105 -6.472 -26.609 1.00 81.50 124 LEU A O 1
ATOM 988 N N . VAL A 1 125 ? 9.859 -5.834 -24.596 1.00 80.75 125 VAL A N 1
ATOM 989 C CA . VAL A 1 125 ? 8.832 -6.568 -23.835 1.00 80.75 125 VAL A CA 1
ATOM 990 C C . VAL A 1 125 ? 7.436 -6.032 -24.143 1.00 80.75 125 VAL A C 1
ATOM 992 O O . VAL A 1 125 ? 6.497 -6.817 -24.285 1.00 80.75 125 VAL A O 1
ATOM 995 N N . GLU A 1 126 ? 7.291 -4.717 -24.274 1.00 81.50 126 GLU A N 1
ATOM 996 C CA . GLU A 1 126 ? 6.006 -4.109 -24.601 1.00 81.50 126 GLU A CA 1
ATOM 997 C C . GLU A 1 126 ? 5.583 -4.437 -26.037 1.00 81.50 126 GLU A C 1
ATOM 999 O O . GLU A 1 126 ? 4.448 -4.856 -26.257 1.00 81.50 126 GLU A O 1
ATOM 1004 N N . SER A 1 127 ? 6.516 -4.401 -26.991 1.00 83.94 127 SER A N 1
ATOM 1005 C CA . SER A 1 127 ? 6.277 -4.838 -28.373 1.00 83.94 127 SER A CA 1
ATOM 1006 C C . SER A 1 127 ? 5.832 -6.307 -28.446 1.00 83.94 127 SER A C 1
ATOM 1008 O O . SER A 1 127 ? 4.886 -6.637 -29.159 1.00 83.94 127 SER A O 1
ATOM 1010 N N . ILE A 1 128 ? 6.455 -7.197 -27.662 1.00 84.12 128 ILE A N 1
ATOM 1011 C CA . ILE A 1 128 ? 6.070 -8.618 -27.581 1.00 84.12 128 ILE A CA 1
ATOM 1012 C C . ILE A 1 128 ? 4.651 -8.783 -27.022 1.00 84.12 128 ILE A C 1
ATOM 1014 O O . ILE A 1 128 ? 3.896 -9.622 -27.516 1.00 84.12 128 ILE A O 1
ATOM 1018 N N . LYS A 1 129 ? 4.262 -7.993 -26.013 1.00 83.00 129 LYS A N 1
ATOM 1019 C CA . LYS A 1 129 ? 2.890 -8.025 -25.485 1.00 83.00 129 LYS A CA 1
ATOM 1020 C C . LYS A 1 129 ? 1.866 -7.589 -26.528 1.00 83.00 129 LYS A C 1
ATOM 1022 O O . LYS A 1 129 ? 0.829 -8.236 -26.618 1.00 83.00 129 LYS A O 1
ATOM 1027 N N . GLN A 1 130 ? 2.144 -6.543 -27.310 1.00 83.50 130 GLN A N 1
ATOM 1028 C CA . GLN A 1 130 ? 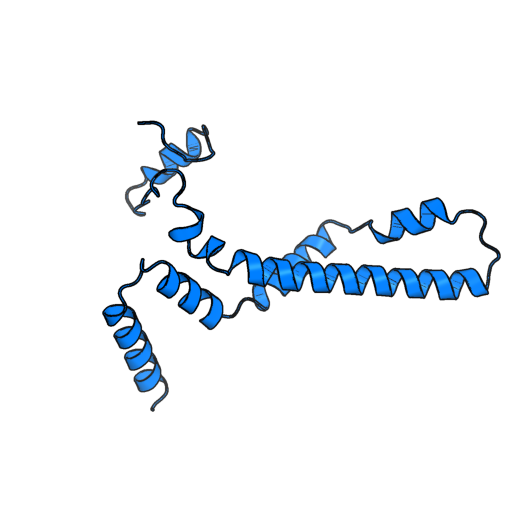1.216 -6.083 -28.351 1.00 83.50 130 GLN A CA 1
ATOM 1029 C C . GLN A 1 130 ? 0.999 -7.151 -29.428 1.00 83.50 130 GLN A C 1
ATOM 1031 O O . GLN A 1 130 ? -0.142 -7.494 -29.735 1.00 83.50 130 GLN A O 1
ATOM 1036 N N . ILE A 1 131 ? 2.084 -7.799 -29.865 1.00 85.56 131 ILE A N 1
ATOM 1037 C CA . ILE A 1 131 ? 2.022 -8.934 -30.798 1.00 85.56 131 ILE A CA 1
ATOM 1038 C C . ILE A 1 131 ? 1.201 -10.093 -30.206 1.00 85.56 131 ILE A C 1
ATOM 1040 O O . ILE A 1 131 ? 0.386 -10.701 -30.899 1.00 85.56 131 ILE A O 1
ATOM 1044 N N . ALA A 1 132 ? 1.378 -10.401 -28.916 1.00 80.62 132 ALA A N 1
ATOM 1045 C CA . ALA A 1 132 ? 0.628 -11.461 -28.237 1.00 80.62 132 ALA A CA 1
ATOM 1046 C C . ALA A 1 132 ? -0.869 -11.138 -28.069 1.00 80.62 132 ALA A C 1
ATOM 1048 O O . ALA A 1 132 ? -1.689 -12.052 -27.983 1.00 80.62 132 ALA A O 1
ATOM 1049 N N . LEU A 1 133 ? -1.225 -9.853 -28.034 1.00 84.94 133 LEU A N 1
ATOM 1050 C CA . LEU A 1 133 ? -2.604 -9.364 -27.986 1.00 84.94 133 LEU A CA 1
ATOM 1051 C C . LEU A 1 133 ? -3.239 -9.227 -29.381 1.00 84.94 133 LEU A C 1
ATOM 1053 O O . LEU A 1 133 ? -4.415 -8.877 -29.477 1.00 84.94 133 LEU A O 1
ATOM 1057 N N . GLY A 1 134 ? -2.498 -9.547 -30.447 1.00 68.06 134 GLY A N 1
ATOM 1058 C CA . GLY A 1 134 ? -2.981 -9.485 -31.826 1.00 68.06 134 GLY A CA 1
ATOM 1059 C C . GLY A 1 134 ? -3.134 -8.060 -32.365 1.00 68.06 134 GLY A C 1
ATOM 1060 O O . GLY A 1 134 ? -3.953 -7.852 -33.262 1.00 68.06 134 GLY A O 1
ATOM 1061 N N . GLN A 1 135 ? -2.391 -7.102 -31.800 1.00 53.00 135 GLN A N 1
ATOM 1062 C CA . GLN A 1 135 ? -2.253 -5.736 -32.314 1.00 53.00 135 GLN A CA 1
ATOM 1063 C C . GLN A 1 135 ? -1.013 -5.591 -33.197 1.00 53.00 135 GLN A C 1
ATOM 1065 O O . GLN A 1 135 ? 0.024 -6.221 -32.884 1.00 53.00 135 GLN A O 1
#

Sequence (135 aa):
MSCCCWTTSPLIALLCRSRTLRCNCCPPNTTSFLQPQDAGIIQSFKSKLEQLKTRYIVGKFNELLDKAAEVGNENVETQIESLYTVDVLRAMQWAQEAWETVTSTTVANCWRHTKIIDDEVYELVESIKQIALGQ

Radius of gyration: 22.84 Å; chains: 1; bounding box: 64×31×62 Å